Protein AF-A0A8T3Z180-F1 (afdb_monomer_lite)

Structure (mmCIF, N/CA/C/O backbone):
data_AF-A0A8T3Z180-F1
#
_entry.id   AF-A0A8T3Z180-F1
#
loop_
_atom_site.group_PDB
_atom_site.id
_atom_site.type_symbol
_atom_site.label_atom_id
_atom_site.label_alt_id
_atom_site.label_comp_id
_atom_site.label_asym_id
_atom_site.label_entity_id
_atom_site.label_seq_id
_atom_site.pdbx_PDB_ins_code
_atom_site.Cartn_x
_atom_site.Cartn_y
_atom_site.Cartn_z
_atom_site.occupancy
_atom_site.B_iso_or_equiv
_atom_site.auth_seq_id
_atom_site.auth_comp_id
_atom_site.auth_asym_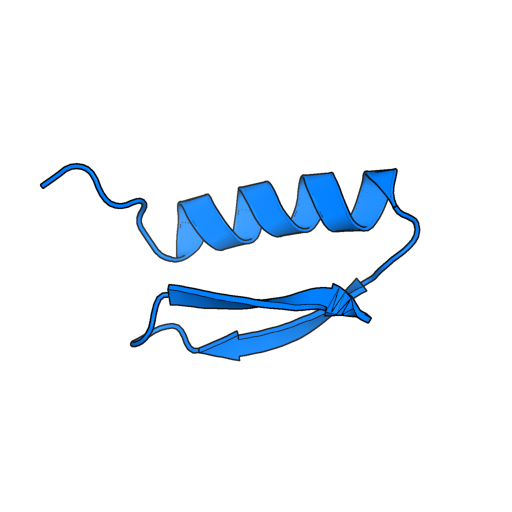id
_atom_site.auth_atom_id
_atom_site.pdbx_PDB_model_num
ATOM 1 N N . GLU A 1 1 ? 12.054 11.465 -14.137 1.00 66.00 1 GLU A N 1
ATOM 2 C CA . GLU A 1 1 ? 12.440 10.319 -13.290 1.00 66.00 1 GLU A CA 1
ATOM 3 C C . GLU A 1 1 ? 12.286 10.626 -11.793 1.00 66.00 1 GLU A C 1
ATOM 5 O O . GLU A 1 1 ? 13.220 10.447 -11.032 1.00 66.00 1 GLU A O 1
ATOM 10 N N . ASN A 1 2 ? 11.102 11.065 -11.344 1.00 83.88 2 ASN A N 1
ATOM 11 C CA . ASN A 1 2 ? 10.873 11.429 -9.929 1.00 83.88 2 ASN A CA 1
ATOM 12 C C . ASN A 1 2 ? 9.784 10.574 -9.266 1.00 83.88 2 ASN A C 1
ATOM 14 O O . ASN A 1 2 ? 9.351 10.868 -8.159 1.00 83.88 2 ASN A O 1
ATOM 18 N N . MET A 1 3 ? 9.279 9.559 -9.972 1.00 85.06 3 MET A N 1
ATOM 19 C CA . MET A 1 3 ? 8.213 8.719 -9.436 1.00 85.06 3 MET A CA 1
ATOM 20 C C . MET A 1 3 ? 8.825 7.647 -8.532 1.00 85.06 3 MET A C 1
ATOM 22 O O . MET A 1 3 ? 9.770 6.986 -8.976 1.00 85.06 3 MET A O 1
ATOM 26 N N . PRO A 1 4 ? 8.275 7.439 -7.325 1.00 88.12 4 PRO A N 1
ATOM 27 C CA . PRO A 1 4 ? 8.802 6.474 -6.374 1.00 88.12 4 PRO A CA 1
ATOM 28 C C . PRO A 1 4 ? 8.805 5.062 -6.961 1.00 88.12 4 PRO A C 1
ATOM 30 O O . PRO A 1 4 ? 8.002 4.701 -7.836 1.00 88.12 4 PRO A O 1
ATOM 33 N N . ARG A 1 5 ? 9.745 4.255 -6.484 1.00 89.94 5 ARG A N 1
ATOM 34 C CA . ARG A 1 5 ? 9.801 2.820 -6.758 1.00 89.94 5 ARG A CA 1
ATOM 35 C C . ARG A 1 5 ? 8.682 2.123 -5.994 1.00 89.94 5 ARG A C 1
ATOM 37 O O . ARG A 1 5 ? 8.250 2.594 -4.945 1.00 89.94 5 ARG A O 1
ATOM 44 N N . SER A 1 6 ? 8.251 0.959 -6.476 1.00 89.88 6 SER A N 1
ATOM 45 C CA . SER A 1 6 ? 7.160 0.200 -5.844 1.00 89.88 6 SER A CA 1
ATOM 46 C C . SER A 1 6 ? 7.433 -0.082 -4.362 1.00 89.88 6 SER A C 1
ATOM 48 O O . SER A 1 6 ? 6.528 0.030 -3.548 1.00 89.88 6 SER A O 1
ATOM 50 N N . LYS A 1 7 ? 8.696 -0.345 -3.997 1.00 90.56 7 LYS A N 1
ATOM 51 C CA . LYS A 1 7 ? 9.107 -0.551 -2.601 1.00 90.56 7 LYS A CA 1
ATOM 52 C C . LYS A 1 7 ? 8.948 0.702 -1.732 1.00 90.56 7 LYS A C 1
ATOM 54 O O . LYS A 1 7 ? 8.525 0.599 -0.591 1.00 90.56 7 LYS A O 1
ATOM 59 N N . GLU A 1 8 ? 9.282 1.875 -2.264 1.00 93.75 8 GLU A N 1
ATOM 60 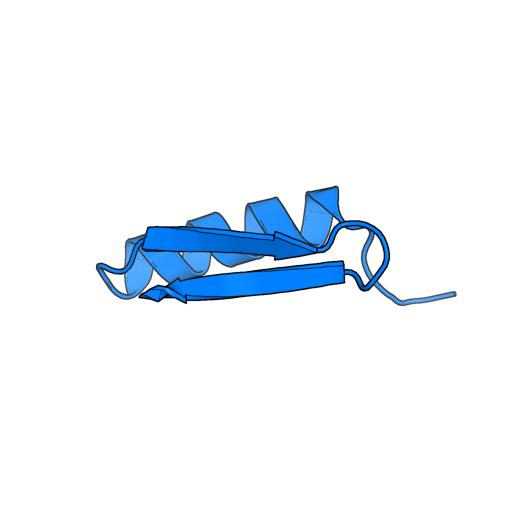C CA . GLU A 1 8 ? 9.127 3.145 -1.540 1.00 93.75 8 GLU A CA 1
ATOM 61 C C . GLU A 1 8 ? 7.642 3.464 -1.329 1.00 93.75 8 GLU A C 1
ATOM 63 O O . GLU A 1 8 ? 7.247 3.896 -0.249 1.00 93.75 8 GLU A O 1
ATOM 68 N N . LEU A 1 9 ? 6.811 3.177 -2.336 1.00 94.12 9 LEU A N 1
ATOM 69 C CA . LEU A 1 9 ? 5.360 3.314 -2.243 1.00 94.12 9 LEU A CA 1
ATOM 70 C C . LEU A 1 9 ? 4.752 2.358 -1.206 1.00 94.12 9 LEU A C 1
ATOM 72 O O . LEU A 1 9 ? 3.877 2.762 -0.447 1.00 94.12 9 LEU A O 1
ATOM 76 N N . GLU A 1 10 ? 5.216 1.109 -1.160 1.00 94.62 10 GLU A N 1
ATOM 77 C CA . GLU A 1 10 ? 4.756 0.112 -0.191 1.00 94.62 10 GLU A CA 1
ATOM 78 C C . GLU A 1 10 ? 5.108 0.520 1.247 1.00 94.62 10 GLU A C 1
ATOM 80 O O . GLU A 1 10 ? 4.234 0.503 2.112 1.00 94.62 10 GLU A O 1
ATOM 85 N N . SER A 1 11 ? 6.349 0.960 1.499 1.00 95.88 11 SER A N 1
ATOM 86 C CA . SER A 1 11 ? 6.758 1.457 2.821 1.00 95.88 11 SER A CA 1
ATOM 87 C C . SER A 1 11 ? 5.930 2.666 3.256 1.00 95.88 11 SER A C 1
ATOM 89 O O . SER A 1 11 ? 5.424 2.698 4.376 1.00 95.88 11 SER A O 1
ATOM 91 N N . PHE A 1 12 ? 5.699 3.618 2.350 1.00 95.75 12 PHE A N 1
ATOM 92 C CA . PHE A 1 12 ? 4.825 4.757 2.622 1.00 95.75 12 PHE A CA 1
ATOM 93 C C . PHE A 1 12 ? 3.379 4.322 2.927 1.00 95.75 12 PHE A C 1
ATOM 95 O O . PHE A 1 12 ? 2.770 4.787 3.889 1.00 95.75 12 PHE A O 1
ATOM 102 N N . ALA A 1 13 ? 2.822 3.388 2.152 1.00 96.56 13 ALA A N 1
ATOM 103 C CA . ALA A 1 13 ? 1.474 2.876 2.379 1.00 96.56 13 ALA A CA 1
ATOM 104 C C . ALA A 1 13 ? 1.342 2.142 3.724 1.00 96.56 13 ALA A C 1
ATOM 106 O O . ALA A 1 13 ? 0.294 2.244 4.359 1.00 96.56 13 ALA A O 1
ATOM 107 N N . GLN A 1 14 ? 2.386 1.444 4.186 1.00 97.00 14 GLN A N 1
ATOM 108 C CA . GLN A 1 14 ? 2.415 0.797 5.504 1.00 97.00 14 GLN A CA 1
ATOM 109 C C 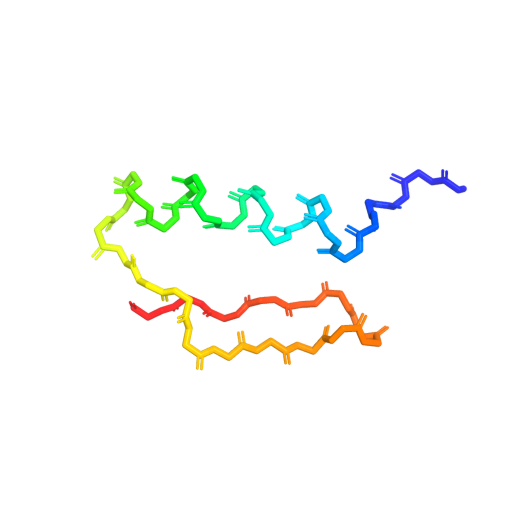. GLN A 1 14 ? 2.330 1.822 6.645 1.00 97.00 14 GLN A C 1
ATOM 111 O O . GLN A 1 14 ? 1.579 1.610 7.601 1.00 97.00 14 GLN A O 1
ATOM 116 N N . GLU A 1 15 ? 3.032 2.952 6.531 1.00 97.81 15 GLU A N 1
ATOM 117 C CA . GLU A 1 15 ? 2.945 4.052 7.501 1.00 97.81 15 GLU A CA 1
ATOM 118 C C . GLU A 1 15 ? 1.527 4.646 7.550 1.00 97.81 15 GLU A C 1
ATOM 120 O O . GLU A 1 15 ? 0.941 4.769 8.628 1.00 97.81 15 GLU A O 1
ATOM 125 N N . ILE A 1 16 ? 0.929 4.930 6.386 1.00 97.31 16 ILE A N 1
ATOM 126 C CA . ILE A 1 16 ? -0.447 5.448 6.291 1.00 97.31 16 ILE A CA 1
ATOM 127 C C . ILE A 1 16 ? -1.470 4.442 6.832 1.00 97.31 16 ILE A C 1
ATOM 129 O O . ILE A 1 16 ? -2.374 4.820 7.578 1.00 97.31 16 ILE A O 1
ATOM 133 N N . ALA A 1 17 ? -1.328 3.159 6.494 1.00 97.69 17 ALA A N 1
ATOM 134 C CA . ALA A 1 17 ? -2.212 2.102 6.972 1.00 97.69 17 ALA A CA 1
ATOM 135 C C . ALA A 1 17 ? -2.216 2.036 8.508 1.00 97.69 17 ALA A C 1
ATOM 137 O O . ALA A 1 17 ? -3.287 2.030 9.117 1.00 97.69 17 ALA A O 1
ATOM 138 N N . SER A 1 18 ? -1.032 2.090 9.129 1.00 96.81 18 SER A N 1
ATOM 139 C CA . SER A 1 18 ? -0.872 2.118 10.587 1.00 96.81 18 SER A CA 1
ATOM 140 C C . SER A 1 18 ? -1.558 3.333 11.224 1.00 96.81 18 SER A C 1
ATOM 142 O O . SER A 1 18 ? -2.346 3.181 12.158 1.00 96.81 18 S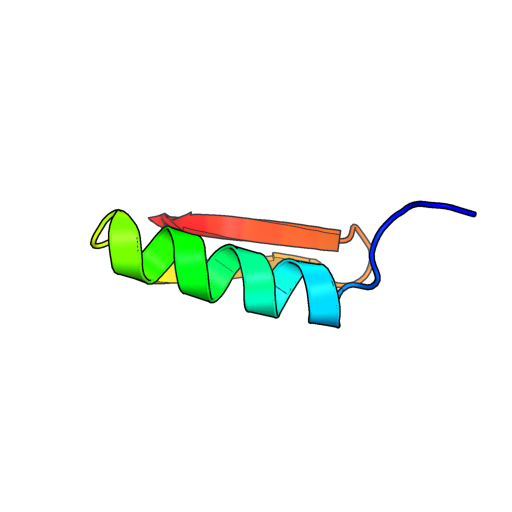ER A O 1
ATOM 144 N N . LEU A 1 19 ? -1.336 4.535 10.677 1.00 98.00 19 LEU A N 1
ATOM 145 C CA . LEU A 1 19 ? -1.920 5.779 11.196 1.00 98.00 19 LEU A CA 1
ATOM 146 C C . LEU A 1 19 ? -3.448 5.822 11.079 1.00 98.00 19 LEU A C 1
ATOM 148 O O . LEU A 1 19 ? -4.121 6.408 11.926 1.00 98.00 19 LEU A O 1
ATOM 152 N N . CYS A 1 20 ? -4.004 5.212 10.034 1.00 97.00 20 CYS A N 1
ATOM 153 C CA . CYS A 1 20 ? -5.440 5.216 9.771 1.00 97.00 20 CYS A CA 1
ATOM 154 C C . CYS A 1 20 ? -6.173 3.979 10.312 1.00 97.00 20 CYS A C 1
ATOM 156 O O . CYS A 1 20 ? -7.379 3.863 10.092 1.00 97.00 20 CYS A O 1
ATOM 158 N N . GLY A 1 21 ? -5.476 3.046 10.973 1.00 96.81 21 GLY A N 1
ATOM 159 C CA . GLY A 1 21 ? -6.058 1.775 11.419 1.00 96.81 21 GLY A CA 1
ATOM 160 C C . GLY A 1 21 ? -6.563 0.893 10.270 1.00 96.81 21 GLY A C 1
ATOM 161 O O . GLY A 1 21 ? -7.492 0.110 10.458 1.00 96.81 21 GLY A O 1
ATOM 162 N N . ARG A 1 22 ? -5.977 1.042 9.078 1.00 97.25 22 ARG A N 1
ATOM 163 C CA . ARG A 1 22 ? -6.287 0.263 7.872 1.00 97.25 22 ARG A CA 1
ATOM 164 C C . ARG A 1 22 ? -5.209 -0.778 7.607 1.00 97.25 22 ARG A C 1
ATOM 166 O O . ARG A 1 22 ? -4.171 -0.802 8.270 1.00 97.25 22 ARG A O 1
ATOM 173 N N . LYS A 1 23 ? -5.434 -1.643 6.619 1.00 97.12 23 LYS A N 1
ATOM 174 C CA . LYS A 1 23 ? -4.433 -2.612 6.154 1.00 97.12 23 LYS A CA 1
ATOM 175 C C . LYS A 1 23 ? -4.302 -2.576 4.643 1.00 97.12 23 LYS A C 1
ATOM 177 O O . LYS A 1 23 ? -5.266 -2.301 3.936 1.00 97.12 23 LYS A O 1
ATOM 182 N N . ILE A 1 24 ? -3.106 -2.889 4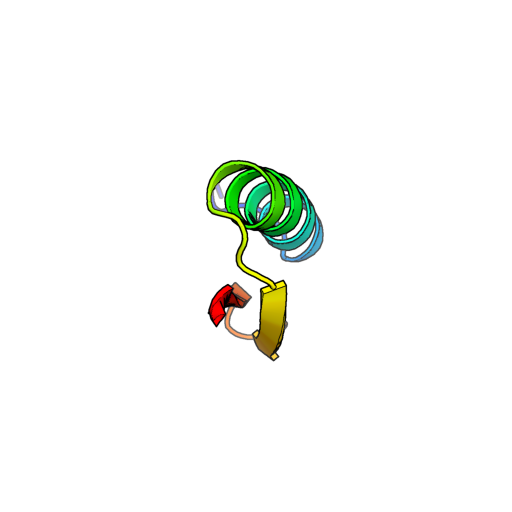.156 1.00 96.88 24 ILE A N 1
ATOM 183 C CA . ILE A 1 24 ? -2.904 -3.192 2.741 1.00 96.88 24 ILE A CA 1
ATOM 184 C C . ILE A 1 24 ? -3.581 -4.533 2.455 1.00 96.88 24 ILE A C 1
ATOM 186 O O . ILE A 1 24 ? -3.297 -5.516 3.140 1.00 96.88 24 ILE A O 1
ATOM 190 N N . VAL A 1 25 ? -4.476 -4.562 1.471 1.00 97.69 25 VAL A N 1
ATOM 191 C CA . VAL A 1 25 ? -5.219 -5.775 1.085 1.00 97.69 25 VAL A CA 1
ATOM 192 C C . VAL A 1 25 ? -4.927 -6.239 -0.337 1.00 97.69 25 VAL A C 1
ATOM 194 O O . VAL A 1 25 ? -5.196 -7.393 -0.650 1.00 97.69 25 VAL A O 1
ATOM 197 N N . ASP A 1 26 ? -4.370 -5.368 -1.181 1.00 97.25 26 ASP A N 1
ATOM 198 C CA . ASP A 1 26 ? -3.981 -5.700 -2.552 1.00 97.25 26 ASP A CA 1
ATOM 199 C C . ASP A 1 26 ? -2.906 -4.733 -3.077 1.00 97.25 26 ASP A C 1
ATOM 201 O O . ASP A 1 26 ? -2.756 -3.617 -2.561 1.00 97.25 26 ASP A O 1
ATOM 205 N N . GLN A 1 27 ? -2.163 -5.143 -4.107 1.00 95.88 27 GLN A N 1
ATOM 206 C CA . GLN A 1 27 ? -1.166 -4.302 -4.768 1.00 95.88 27 GLN A CA 1
ATOM 207 C C . GLN A 1 27 ? -0.895 -4.701 -6.225 1.00 95.88 27 GLN A C 1
ATOM 209 O O . GLN A 1 27 ? -0.877 -5.876 -6.581 1.00 95.88 27 GLN A O 1
ATOM 214 N N . SER A 1 28 ? -0.563 -3.704 -7.051 1.00 95.00 28 SER A N 1
ATOM 215 C CA . SER A 1 28 ? -0.013 -3.893 -8.399 1.00 95.00 28 SER A CA 1
ATOM 216 C C . SER A 1 28 ? 1.383 -3.281 -8.485 1.00 95.00 28 SER A C 1
ATOM 218 O O . SER A 1 28 ? 1.552 -2.057 -8.470 1.00 95.00 28 SER A O 1
ATOM 220 N N . THR A 1 29 ? 2.404 -4.133 -8.593 1.00 91.75 29 THR A N 1
ATOM 221 C CA . THR A 1 29 ? 3.808 -3.701 -8.666 1.00 91.75 29 THR A CA 1
ATOM 222 C C . THR A 1 29 ? 4.126 -2.995 -9.982 1.00 91.75 29 THR A C 1
ATOM 224 O O . THR A 1 29 ? 4.850 -1.998 -9.962 1.00 91.75 29 THR A O 1
ATOM 227 N N . GLU A 1 30 ? 3.563 -3.475 -11.095 1.00 91.69 30 GLU A N 1
ATOM 228 C CA . GLU A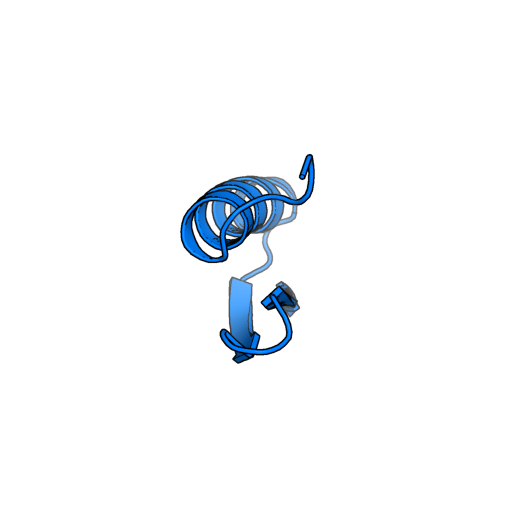 1 30 ? 3.749 -2.912 -12.442 1.00 91.69 30 GLU A CA 1
ATOM 229 C C . GLU A 1 30 ? 3.157 -1.505 -12.545 1.00 91.69 30 GLU A C 1
ATOM 231 O O . GLU A 1 30 ? 3.768 -0.598 -13.110 1.00 91.69 30 GLU A O 1
ATOM 236 N N . SER A 1 31 ? 1.982 -1.304 -11.942 1.00 93.19 31 SER A N 1
ATOM 237 C CA . SER A 1 31 ? 1.302 -0.008 -11.931 1.00 93.19 31 SER A CA 1
ATOM 238 C C . SER A 1 31 ? 1.742 0.898 -10.782 1.00 93.19 31 SER A C 1
ATOM 240 O O . SER A 1 31 ? 1.414 2.081 -10.803 1.00 93.19 31 SER A O 1
ATOM 242 N N . ARG A 1 32 ? 2.489 0.373 -9.797 1.00 92.69 32 ARG A N 1
ATOM 243 C CA . ARG A 1 32 ? 2.851 1.067 -8.548 1.00 92.69 32 ARG A CA 1
ATOM 244 C C . ARG A 1 32 ? 1.611 1.594 -7.826 1.00 92.69 32 ARG A C 1
ATOM 246 O O . ARG A 1 32 ? 1.459 2.795 -7.625 1.00 92.69 32 ARG A O 1
ATOM 253 N N . VAL A 1 33 ? 0.716 0.677 -7.465 1.00 94.50 33 VAL A N 1
ATOM 254 C CA . VAL A 1 33 ? -0.531 0.972 -6.743 1.00 94.50 33 VAL A CA 1
ATOM 255 C C . VAL A 1 33 ? -0.681 0.017 -5.565 1.00 94.50 33 VAL A C 1
ATOM 257 O O . VAL A 1 33 ? -0.354 -1.163 -5.680 1.00 94.50 33 VAL A O 1
ATOM 260 N N . VAL A 1 34 ? -1.201 0.531 -4.450 1.00 96.12 34 VAL A N 1
ATOM 261 C CA . VAL A 1 34 ? -1.505 -0.222 -3.226 1.00 96.12 34 VAL A CA 1
ATOM 262 C C . VAL A 1 34 ? -2.936 0.104 -2.793 1.00 96.12 34 VAL A C 1
ATOM 264 O O . VAL A 1 34 ? -3.328 1.272 -2.816 1.00 96.12 34 VAL A O 1
ATOM 267 N N . LEU A 1 35 ? -3.712 -0.909 -2.400 1.00 97.00 35 LEU A N 1
ATOM 268 C CA . LEU A 1 35 ? -5.085 -0.761 -1.911 1.00 97.00 35 LEU A CA 1
ATOM 269 C C . LEU A 1 35 ? -5.142 -0.919 -0.387 1.00 97.00 35 LEU A C 1
ATOM 271 O O . LEU A 1 35 ? -4.682 -1.925 0.154 1.00 97.00 35 LEU A O 1
ATOM 275 N N . LEU A 1 36 ? -5.756 0.059 0.287 1.00 97.62 36 LEU A N 1
ATOM 276 C CA . LEU A 1 36 ? -6.009 0.046 1.729 1.00 97.62 36 LEU A CA 1
ATOM 277 C C . LEU A 1 36 ? -7.494 -0.207 2.021 1.00 97.62 36 LEU A C 1
ATOM 279 O O . LEU A 1 36 ? -8.345 0.467 1.437 1.00 97.62 36 LEU A O 1
ATOM 283 N N . ALA A 1 37 ? -7.792 -1.107 2.961 1.00 93.50 37 ALA A N 1
ATOM 284 C CA . ALA A 1 37 ? -9.133 -1.338 3.504 1.00 93.50 37 ALA A CA 1
ATOM 285 C C . ALA A 1 37 ? -9.129 -1.197 5.029 1.00 93.50 37 ALA A C 1
ATOM 287 O O . ALA A 1 37 ? -8.203 -1.737 5.683 1.00 93.50 37 ALA A O 1
#

Sequence (37 aa):
ENMPRSKELESFAQEIASLCGRKIVDQSTESRVVLLA

Secondary structure (DSSP, 8-state):
--SPPHHHHHHHHHHHHHHHT--EEEEETTTTEEEE-

pLDDT: mean 93.72, std 5.8, range [66.0, 98.0]

Foldseek 3Di:
DPDDQLVVLVVVVVVVCVVVVWDFDDDDRVVSDTDID

Radius of gyration: 9.93 Å; chains: 1; bounding box: 22×17×25 Å